Protein AF-A0A2G9SJ21-F1 (afdb_monomer_lite)

Structure (mmCIF, N/CA/C/O backbone):
data_AF-A0A2G9SJ21-F1
#
_entry.id   AF-A0A2G9SJ21-F1
#
loop_
_atom_site.group_PDB
_atom_site.id
_atom_site.type_symbol
_atom_site.label_atom_id
_atom_site.label_alt_id
_atom_site.label_comp_id
_atom_site.label_asym_id
_atom_site.label_entity_id
_atom_site.label_seq_id
_atom_site.pdbx_PDB_ins_code
_atom_site.Cartn_x
_atom_site.Cartn_y
_atom_site.Cartn_z
_atom_site.occupancy
_atom_site.B_iso_or_equiv
_atom_site.auth_seq_id
_atom_site.auth_comp_id
_atom_site.auth_asym_id
_atom_site.auth_atom_id
_atom_site.pdbx_PDB_model_num
ATOM 1 N N . MET A 1 1 ? -19.770 6.899 -6.650 1.00 55.22 1 MET A N 1
ATOM 2 C CA . MET A 1 1 ? -18.776 6.361 -5.689 1.00 55.22 1 MET A CA 1
ATOM 3 C C . MET A 1 1 ? -17.796 7.470 -5.333 1.00 55.22 1 MET A C 1
ATOM 5 O O . MET A 1 1 ? -17.367 8.168 -6.241 1.00 55.22 1 MET A O 1
ATOM 9 N N . SER A 1 2 ? -17.476 7.661 -4.049 1.00 70.69 2 SER A N 1
ATOM 10 C CA . SER A 1 2 ? -16.399 8.574 -3.621 1.00 70.69 2 SER A CA 1
ATOM 11 C C . SER A 1 2 ? -15.040 8.002 -4.067 1.00 70.69 2 SER A C 1
ATOM 13 O O . SER A 1 2 ? -14.888 6.776 -4.025 1.00 70.69 2 SER A O 1
ATOM 15 N N . PRO A 1 3 ? -14.070 8.820 -4.517 1.00 87.88 3 PRO A N 1
ATOM 16 C CA . PRO A 1 3 ? -12.757 8.325 -4.924 1.00 87.88 3 PRO A CA 1
ATOM 17 C C . PRO A 1 3 ? -12.028 7.655 -3.752 1.00 87.88 3 PRO A C 1
ATOM 19 O O . PRO A 1 3 ? -12.138 8.092 -2.603 1.00 87.88 3 PRO A O 1
ATOM 22 N N . ILE A 1 4 ? -11.259 6.601 -4.046 1.00 93.88 4 ILE A N 1
ATOM 23 C CA . ILE A 1 4 ? -10.415 5.932 -3.048 1.00 93.88 4 ILE A CA 1
ATOM 24 C C . ILE A 1 4 ? -9.338 6.918 -2.596 1.00 93.88 4 ILE A C 1
ATOM 26 O O . ILE A 1 4 ? -8.586 7.450 -3.412 1.00 93.88 4 ILE A O 1
ATOM 30 N N . ARG A 1 5 ? -9.263 7.164 -1.289 1.00 95.31 5 ARG A N 1
ATOM 31 C CA . ARG A 1 5 ? -8.310 8.111 -0.706 1.00 95.31 5 ARG A CA 1
ATOM 32 C C . ARG A 1 5 ? -7.044 7.383 -0.293 1.00 95.31 5 ARG A C 1
ATOM 34 O O . ARG A 1 5 ? -7.082 6.520 0.580 1.00 95.31 5 ARG A O 1
ATOM 41 N N . VAL A 1 6 ? -5.921 7.758 -0.889 1.00 95.06 6 VAL A N 1
ATOM 42 C CA . VAL A 1 6 ? -4.606 7.247 -0.497 1.00 95.06 6 VAL A CA 1
ATOM 43 C C . VAL A 1 6 ? -4.064 8.104 0.643 1.00 95.06 6 VAL A C 1
ATOM 45 O O . VAL A 1 6 ? -4.129 9.332 0.578 1.00 95.06 6 VAL A O 1
ATOM 48 N N . GLN A 1 7 ? -3.576 7.471 1.707 1.00 95.25 7 GLN A N 1
ATOM 49 C CA . GLN A 1 7 ? -3.023 8.148 2.880 1.00 95.25 7 GLN A CA 1
ATOM 50 C C . GLN A 1 7 ? -1.727 7.472 3.356 1.00 95.25 7 GLN A C 1
ATOM 52 O O . GLN A 1 7 ? -1.558 6.269 3.167 1.00 95.25 7 GLN A O 1
ATOM 57 N N . PRO A 1 8 ? -0.815 8.196 4.022 1.00 93.94 8 PRO A N 1
ATOM 58 C CA . PRO A 1 8 ? 0.368 7.588 4.628 1.00 93.94 8 PRO A CA 1
ATOM 59 C C . PRO A 1 8 ? 0.031 6.569 5.728 1.00 93.94 8 PRO A C 1
ATOM 61 O O . PRO A 1 8 ? -0.938 6.745 6.475 1.00 93.94 8 PRO A O 1
ATOM 64 N N . ALA A 1 9 ? 0.873 5.546 5.909 1.00 94.38 9 ALA A N 1
ATOM 65 C CA . ALA A 1 9 ? 0.717 4.522 6.954 1.00 94.38 9 ALA A CA 1
ATOM 66 C C . ALA A 1 9 ? 0.520 5.099 8.370 1.00 94.38 9 ALA A C 1
ATOM 68 O O . ALA A 1 9 ? -0.255 4.557 9.161 1.00 94.38 9 ALA A O 1
ATOM 69 N N . ARG A 1 10 ? 1.180 6.222 8.694 1.00 92.94 10 ARG A N 1
ATOM 70 C CA . ARG A 1 10 ? 1.048 6.905 9.996 1.00 92.94 10 ARG A CA 1
ATOM 71 C C . ARG A 1 10 ? -0.395 7.283 10.333 1.00 92.94 10 ARG A C 1
ATOM 73 O O . ARG A 1 10 ? -0.805 7.203 11.490 1.00 92.94 10 ARG A O 1
ATOM 80 N N . ILE A 1 11 ? -1.197 7.626 9.326 1.00 94.94 11 ILE A N 1
ATOM 81 C CA . ILE A 1 11 ? -2.614 7.958 9.504 1.00 94.94 11 ILE A CA 1
ATOM 82 C C . ILE A 1 11 ? -3.377 6.734 10.012 1.00 94.94 11 ILE A C 1
ATOM 84 O O . ILE A 1 11 ? -4.164 6.836 10.953 1.00 94.94 11 ILE A O 1
ATOM 88 N N . LEU A 1 12 ? -3.089 5.556 9.452 1.00 95.88 12 LEU A N 1
ATOM 89 C CA . LEU A 1 12 ? -3.674 4.298 9.903 1.00 95.88 12 LEU A CA 1
ATOM 90 C C . LEU A 1 12 ? -3.267 3.971 11.344 1.00 95.88 12 LEU A C 1
ATOM 92 O O . LEU A 1 12 ? -4.117 3.560 12.135 1.00 95.88 12 LEU A O 1
ATOM 96 N N . SER A 1 13 ? -2.003 4.201 11.711 1.00 95.19 13 SER A N 1
ATOM 97 C CA . SER A 1 13 ? -1.522 4.045 13.091 1.00 95.19 13 SER A CA 1
ATOM 98 C C . SER A 1 13 ? -2.308 4.929 14.068 1.00 95.19 13 SER A C 1
ATOM 100 O O . SER A 1 13 ? -2.757 4.442 15.108 1.00 95.19 13 SER A O 1
ATOM 102 N N . HIS A 1 14 ? -2.554 6.198 13.719 1.00 94.38 14 HIS A N 1
ATOM 103 C CA . HIS A 1 14 ? -3.368 7.112 14.531 1.00 94.38 14 HIS A CA 1
ATOM 104 C C . HIS A 1 14 ? -4.840 6.701 14.614 1.00 94.38 14 HIS A C 1
ATOM 106 O O . HIS A 1 14 ? -5.446 6.825 15.680 1.00 94.38 14 HIS A O 1
ATOM 112 N N . ILE A 1 15 ? -5.419 6.197 13.521 1.00 95.69 15 ILE A N 1
ATOM 113 C CA . ILE A 1 15 ? -6.783 5.654 13.527 1.00 95.69 15 ILE A CA 1
ATOM 114 C C . ILE A 1 15 ? -6.861 4.485 14.513 1.00 95.69 15 ILE A C 1
ATOM 116 O O . ILE A 1 15 ? -7.704 4.488 15.409 1.00 95.69 15 ILE A O 1
ATOM 120 N N . TYR A 1 16 ? -5.943 3.521 14.414 1.00 96.06 16 TYR A N 1
ATOM 121 C CA . TYR A 1 16 ? -5.924 2.365 15.309 1.00 96.06 16 TYR A CA 1
ATOM 122 C C . TYR A 1 16 ? -5.590 2.714 16.759 1.00 96.06 16 TYR A C 1
ATOM 124 O O . TYR A 1 16 ? -6.033 1.987 17.640 1.00 96.06 16 TYR A O 1
ATOM 132 N N . ALA A 1 17 ? -4.876 3.806 17.039 1.00 95.56 17 ALA A N 1
ATOM 133 C CA . ALA A 1 17 ? -4.640 4.259 18.412 1.00 95.56 17 ALA A CA 1
ATOM 134 C C . ALA A 1 17 ? -5.942 4.647 19.144 1.00 95.56 17 ALA A C 1
ATOM 136 O O . ALA A 1 17 ? -6.033 4.558 20.365 1.00 95.56 17 ALA A O 1
ATOM 137 N N . ARG A 1 18 ? -6.992 5.031 18.401 1.00 92.81 18 ARG A N 1
ATOM 138 C CA . ARG A 1 18 ? -8.317 5.334 18.972 1.00 92.81 18 ARG A CA 1
ATOM 139 C C . ARG A 1 18 ? -9.129 4.085 19.308 1.00 92.81 18 ARG A C 1
ATOM 141 O O . ARG A 1 18 ? -10.115 4.186 20.035 1.00 92.81 18 ARG A O 1
ATOM 148 N N . LEU A 1 19 ? -8.738 2.920 18.791 1.00 93.75 19 LEU A N 1
ATOM 149 C CA . LEU A 1 19 ? -9.424 1.667 19.077 1.00 93.75 19 LEU A CA 1
ATOM 150 C C . LEU A 1 19 ? -9.349 1.368 20.579 1.00 93.75 19 LEU A C 1
ATOM 152 O O . LEU A 1 19 ? -8.268 1.386 21.161 1.00 93.75 19 LEU A O 1
ATOM 156 N N . GLY A 1 20 ? -10.497 1.092 21.200 1.00 91.44 20 GLY A N 1
ATOM 157 C CA . GLY A 1 20 ? -10.587 0.800 22.634 1.00 91.44 20 GLY A CA 1
ATOM 158 C C . GLY A 1 20 ? -10.535 2.028 23.549 1.00 91.44 20 GLY A C 1
ATOM 159 O O . GLY A 1 20 ? -10.541 1.869 24.766 1.00 91.44 20 GLY A O 1
ATOM 160 N N . ARG A 1 21 ? -10.497 3.254 23.005 1.00 92.69 21 ARG A N 1
ATOM 161 C CA . ARG A 1 21 ? -10.559 4.473 23.820 1.00 92.69 21 ARG A CA 1
ATOM 162 C C . ARG A 1 21 ? -11.954 4.627 24.425 1.00 92.69 21 ARG A C 1
ATOM 164 O O . ARG A 1 21 ? -12.945 4.689 23.701 1.00 92.69 21 ARG A O 1
ATOM 171 N N . ASN A 1 22 ? -12.030 4.756 25.745 1.00 92.19 22 ASN A N 1
ATOM 172 C CA . ASN A 1 22 ? -13.272 4.978 26.474 1.00 92.19 22 ASN A CA 1
ATOM 173 C C . ASN A 1 22 ? -13.030 5.945 27.638 1.00 92.19 22 ASN A C 1
ATOM 175 O O . ASN A 1 22 ? -12.411 5.585 28.635 1.00 92.19 22 ASN A O 1
ATOM 179 N N . LYS A 1 23 ? -13.553 7.173 27.518 1.00 91.19 23 LYS A N 1
ATOM 180 C CA . LYS A 1 23 ? -13.379 8.220 28.538 1.00 91.19 23 LYS A CA 1
ATOM 181 C C . LYS A 1 23 ? -14.006 7.846 29.887 1.00 91.19 23 LYS A C 1
ATOM 183 O O . LYS A 1 23 ? -13.414 8.155 30.909 1.00 91.19 23 LYS A O 1
ATOM 188 N N . LYS A 1 24 ? -15.164 7.172 29.889 1.00 94.69 24 LYS A N 1
ATOM 189 C CA . LYS A 1 24 ? -15.882 6.788 31.119 1.00 94.69 24 LYS A CA 1
ATOM 190 C C . LYS A 1 24 ? -15.123 5.734 31.925 1.00 94.69 24 LYS A C 1
ATOM 192 O O . LYS A 1 24 ? -15.213 5.722 33.140 1.00 94.69 24 LYS A O 1
ATOM 197 N N . MET A 1 25 ? -14.378 4.868 31.240 1.00 94.81 25 MET A N 1
ATOM 198 C CA . MET A 1 25 ? -13.555 3.823 31.859 1.00 94.81 25 MET A CA 1
ATOM 199 C C . MET A 1 25 ? -12.073 4.207 31.960 1.00 94.81 25 MET A C 1
ATOM 201 O O . MET A 1 25 ? -11.238 3.341 32.190 1.00 94.81 25 MET A O 1
ATOM 205 N N . HIS A 1 26 ? -11.722 5.476 31.719 1.00 93.50 26 HIS A N 1
ATOM 206 C CA . HIS A 1 26 ? -10.332 5.950 31.687 1.00 93.50 26 HIS A CA 1
ATOM 207 C C . HIS A 1 26 ? -9.401 5.159 30.739 1.00 93.50 26 HIS A C 1
ATOM 209 O O . HIS A 1 26 ? -8.182 5.173 30.895 1.00 93.50 26 HIS A O 1
ATOM 215 N N . LEU A 1 27 ? -9.950 4.508 29.705 1.00 94.50 27 LEU A N 1
ATOM 216 C CA . LEU A 1 27 ? -9.165 3.792 28.701 1.00 94.50 27 LEU A CA 1
ATOM 217 C C . LEU A 1 27 ? -8.704 4.765 27.614 1.00 94.50 27 LEU A C 1
ATOM 219 O O . LEU A 1 27 ? -9.514 5.388 26.921 1.00 94.50 27 LEU A O 1
ATOM 223 N N . THR A 1 28 ? -7.393 4.874 27.430 1.00 91.62 28 THR A N 1
ATOM 224 C CA . THR A 1 28 ? -6.772 5.771 26.441 1.00 91.62 28 THR A CA 1
ATOM 225 C C . THR A 1 28 ? -6.821 5.217 25.015 1.00 91.62 28 THR A C 1
ATOM 227 O O . THR A 1 28 ? -6.785 5.996 24.061 1.00 91.62 28 THR A O 1
ATOM 230 N N . GLY A 1 29 ? -7.007 3.902 24.873 1.00 93.62 29 GLY A N 1
ATOM 231 C CA . GLY A 1 29 ? -7.048 3.178 23.605 1.00 93.62 29 GLY A CA 1
ATOM 232 C C . GLY A 1 29 ? -5.799 2.333 23.376 1.00 93.62 29 GLY A C 1
ATOM 233 O O . GLY A 1 29 ? -5.007 2.089 24.286 1.00 93.62 29 GLY A O 1
ATOM 234 N N . ARG A 1 30 ? -5.629 1.853 22.146 1.00 94.19 30 ARG A N 1
ATOM 235 C CA . ARG A 1 30 ? -4.441 1.102 21.740 1.00 94.19 30 ARG A CA 1
ATOM 236 C C . ARG A 1 30 ? -3.215 2.032 21.758 1.00 94.19 30 ARG A C 1
ATOM 238 O O . ARG A 1 30 ? -3.269 3.098 21.145 1.00 94.19 30 ARG A O 1
ATOM 245 N N . PRO A 1 31 ? -2.079 1.620 22.344 1.00 94.69 31 PRO A N 1
ATOM 246 C CA . PRO A 1 31 ? -0.829 2.364 22.216 1.00 94.69 31 PRO A CA 1
ATOM 247 C C . PRO A 1 31 ? -0.462 2.611 20.748 1.00 94.69 31 PRO A C 1
ATOM 249 O O . PRO A 1 31 ? -0.662 1.736 19.895 1.00 94.69 31 PRO A O 1
ATOM 252 N N . TYR A 1 32 ? 0.091 3.790 20.449 1.00 93.50 32 TYR A N 1
ATOM 253 C CA . TYR A 1 32 ? 0.547 4.101 19.097 1.00 93.50 32 TYR A CA 1
ATOM 254 C C . TYR A 1 32 ? 1.610 3.087 18.669 1.00 93.50 32 TYR A C 1
ATOM 256 O O . TYR A 1 32 ? 2.625 2.900 19.337 1.00 93.50 32 TYR A O 1
ATOM 264 N N . ARG A 1 33 ? 1.353 2.411 17.550 1.00 92.44 33 ARG A N 1
ATOM 265 C CA . ARG A 1 33 ? 2.299 1.498 16.916 1.00 92.44 33 ARG A CA 1
ATOM 266 C C . ARG A 1 33 ? 2.170 1.624 15.418 1.00 92.44 33 ARG A C 1
ATOM 268 O O . ARG A 1 33 ? 1.056 1.573 14.889 1.00 92.44 33 ARG A O 1
ATOM 275 N N . ASN A 1 34 ? 3.326 1.710 14.787 1.00 92.19 34 ASN A N 1
ATOM 276 C CA . ASN A 1 34 ? 3.500 1.683 13.353 1.00 92.19 34 ASN A CA 1
ATOM 277 C C . ASN A 1 34 ? 2.794 0.474 12.727 1.00 92.19 34 ASN A C 1
ATOM 279 O O . ASN A 1 34 ? 2.961 -0.669 13.158 1.00 92.19 34 ASN A O 1
ATOM 283 N N . MET A 1 35 ? 1.946 0.747 11.739 1.00 93.25 35 MET A N 1
ATOM 284 C CA . MET A 1 35 ? 1.226 -0.281 11.000 1.00 93.25 35 MET A CA 1
ATOM 285 C C . MET A 1 35 ? 2.148 -0.878 9.941 1.00 93.25 35 MET A C 1
ATOM 287 O O . MET A 1 35 ? 2.494 -0.202 8.980 1.00 93.25 35 MET A O 1
ATOM 291 N N . GLY A 1 36 ? 2.532 -2.142 10.121 1.00 93.81 36 GLY A N 1
ATOM 292 C CA . GLY A 1 36 ? 3.366 -2.859 9.155 1.00 93.81 36 GLY A CA 1
ATOM 293 C C . GLY A 1 36 ? 2.626 -3.240 7.868 1.00 93.81 36 GLY A C 1
ATOM 294 O O . GLY A 1 36 ? 1.413 -3.040 7.742 1.00 93.81 36 GLY A O 1
ATOM 295 N N . VAL A 1 37 ? 3.358 -3.876 6.948 1.00 95.81 37 VAL A N 1
ATOM 296 C CA . VAL A 1 37 ? 2.912 -4.200 5.580 1.00 95.81 37 VAL A CA 1
ATOM 297 C C . VAL A 1 37 ? 1.589 -4.969 5.517 1.00 95.81 37 VAL A C 1
ATOM 299 O O . VAL A 1 37 ? 0.746 -4.689 4.667 1.00 95.81 37 VAL A O 1
ATOM 302 N N . LEU A 1 38 ? 1.336 -5.890 6.458 1.00 97.19 38 LEU A N 1
ATOM 303 C CA . LEU A 1 38 ? 0.059 -6.610 6.516 1.00 97.19 38 LEU A CA 1
ATOM 304 C C . LEU A 1 38 ? -1.111 -5.644 6.700 1.00 97.19 38 LEU A C 1
ATOM 306 O O . LEU A 1 38 ? -2.167 -5.835 6.108 1.00 97.19 38 LEU A O 1
ATOM 310 N N . GLY A 1 39 ? -0.943 -4.631 7.549 1.00 96.81 39 GLY A N 1
ATOM 311 C CA . GLY A 1 39 ? -1.952 -3.617 7.826 1.00 96.81 39 GLY A CA 1
ATOM 312 C C . GLY A 1 39 ? -2.166 -2.685 6.641 1.00 96.81 39 GLY A C 1
ATOM 313 O O . GLY A 1 39 ? -3.297 -2.513 6.208 1.00 96.81 39 GLY A O 1
ATOM 314 N N . THR A 1 40 ? -1.091 -2.122 6.098 1.00 97.00 40 THR A N 1
ATOM 315 C CA . THR A 1 40 ? -1.170 -1.137 5.009 1.00 97.00 40 THR A CA 1
ATOM 316 C C . THR A 1 40 ? -1.634 -1.742 3.684 1.00 97.00 40 THR A C 1
ATOM 318 O O . THR A 1 40 ? -2.241 -1.037 2.888 1.00 97.00 40 THR A O 1
ATOM 321 N N . SER A 1 41 ? -1.457 -3.052 3.475 1.00 97.75 41 SER A N 1
ATOM 322 C CA . SER A 1 41 ? -1.835 -3.744 2.229 1.00 97.75 41 SER A CA 1
ATOM 323 C C . SER A 1 41 ? -3.323 -4.124 2.137 1.00 97.75 41 SER A C 1
ATOM 325 O O . SER A 1 41 ? -3.672 -5.188 1.620 1.00 97.75 41 SER A O 1
ATOM 327 N N . LYS A 1 42 ? -4.210 -3.291 2.689 1.00 97.69 42 LYS A N 1
ATOM 328 C CA . LYS A 1 42 ? -5.669 -3.479 2.714 1.00 97.69 42 LYS A CA 1
ATOM 329 C C . LYS A 1 42 ? -6.385 -2.216 2.275 1.00 97.69 42 LYS A C 1
ATOM 331 O O . LYS A 1 42 ? -5.871 -1.110 2.433 1.00 97.69 42 LYS A O 1
ATOM 336 N N . LEU A 1 43 ? -7.631 -2.389 1.856 1.00 97.69 43 LEU A N 1
ATOM 337 C CA . LEU A 1 43 ? -8.577 -1.291 1.725 1.00 97.69 43 LEU A CA 1
ATOM 338 C C . LEU A 1 43 ? -9.410 -1.162 3.002 1.00 97.69 43 LEU A C 1
ATOM 340 O O . LEU A 1 43 ? -9.778 -2.154 3.635 1.00 97.69 43 LEU A O 1
ATOM 344 N N . TYR A 1 44 ? -9.711 0.070 3.392 1.00 97.25 44 TYR A N 1
ATOM 345 C CA . TYR A 1 44 ? -10.418 0.375 4.629 1.00 97.25 44 TYR A CA 1
ATOM 346 C C . TYR A 1 44 ? -11.678 1.185 4.365 1.00 97.25 44 TYR A C 1
ATOM 348 O O . TYR A 1 44 ? -11.609 2.246 3.756 1.00 97.25 44 TYR A O 1
ATOM 356 N N . SER A 1 45 ? -12.817 0.715 4.869 1.00 95.50 45 SER A N 1
ATOM 357 C CA . SER A 1 45 ? -14.072 1.469 4.849 1.00 95.50 45 SER A CA 1
ATOM 358 C C . SER A 1 45 ? -14.254 2.212 6.170 1.00 95.50 45 SER A C 1
ATOM 360 O O . SER A 1 45 ? -14.330 1.582 7.230 1.00 95.50 45 SER A O 1
ATOM 362 N N . ILE A 1 46 ? -14.316 3.543 6.104 1.00 94.38 46 ILE A N 1
ATOM 363 C CA . ILE A 1 46 ? -14.469 4.449 7.251 1.00 94.38 46 ILE A CA 1
ATOM 364 C C . ILE A 1 46 ? -15.506 5.507 6.873 1.00 94.38 46 ILE A C 1
ATOM 366 O O . ILE A 1 46 ? -15.272 6.249 5.916 1.00 94.38 46 ILE A O 1
ATOM 370 N N . ARG A 1 47 ? -16.634 5.607 7.596 1.00 90.38 47 ARG A N 1
ATOM 371 C CA . ARG A 1 47 ? -17.695 6.597 7.315 1.00 90.38 47 ARG A CA 1
ATOM 372 C C . ARG A 1 47 ? -18.045 6.685 5.822 1.00 90.38 47 ARG A C 1
ATOM 374 O O . ARG A 1 47 ? -17.952 7.753 5.219 1.00 90.38 47 ARG A O 1
ATOM 381 N N . GLN A 1 48 ? -18.339 5.534 5.211 1.00 88.81 48 GLN A N 1
ATOM 382 C CA . GLN A 1 48 ? -18.697 5.387 3.787 1.00 88.81 48 GLN A CA 1
ATOM 383 C C . GLN A 1 48 ? -17.618 5.818 2.769 1.00 88.81 48 GLN A C 1
ATOM 385 O O . GLN A 1 48 ? -17.880 5.854 1.568 1.00 88.81 48 GLN A O 1
ATOM 390 N N . ASN A 1 49 ? -16.394 6.115 3.212 1.00 92.56 49 ASN A N 1
ATOM 391 C CA . ASN A 1 49 ? -15.256 6.398 2.343 1.00 92.56 49 ASN A CA 1
ATOM 392 C C . ASN A 1 49 ? -14.282 5.217 2.347 1.00 92.56 49 ASN A C 1
ATOM 394 O O . ASN A 1 49 ? -14.082 4.572 3.378 1.00 92.56 49 ASN A O 1
ATOM 398 N N . ILE A 1 50 ? -13.661 4.959 1.196 1.00 95.50 50 ILE A N 1
ATOM 399 C CA . ILE A 1 50 ? -12.655 3.907 1.039 1.00 95.50 50 ILE A CA 1
ATOM 400 C C . ILE A 1 50 ? -11.269 4.538 1.083 1.00 95.50 50 ILE A C 1
ATOM 402 O O . ILE A 1 50 ? -10.986 5.501 0.368 1.00 95.50 50 ILE A O 1
ATOM 406 N N . PHE A 1 51 ? -10.405 3.970 1.913 1.00 97.19 51 PHE A N 1
ATOM 407 C CA . PHE A 1 51 ? -9.029 4.393 2.097 1.00 97.19 51 PHE A CA 1
ATOM 408 C C . PHE A 1 51 ? -8.069 3.272 1.712 1.00 97.19 51 PHE A C 1
ATOM 410 O O . PHE A 1 51 ? -8.293 2.111 2.054 1.00 97.19 51 PHE A O 1
ATOM 417 N N . ALA A 1 52 ? -6.981 3.642 1.050 1.00 97.56 52 ALA A N 1
ATOM 418 C CA . ALA A 1 52 ? -5.797 2.814 0.882 1.00 97.56 52 ALA A CA 1
ATOM 419 C C . ALA A 1 52 ? -4.636 3.490 1.617 1.00 97.56 52 ALA A C 1
ATOM 421 O O . ALA A 1 52 ? -4.581 4.721 1.687 1.00 97.56 52 ALA A O 1
ATOM 422 N N . PHE A 1 53 ? -3.712 2.706 2.166 1.00 96.81 53 PHE A N 1
ATOM 423 C CA . PHE A 1 53 ? -2.563 3.255 2.879 1.00 96.81 53 PHE A CA 1
ATOM 424 C C . PHE A 1 53 ? -1.257 2.858 2.202 1.00 96.81 53 PHE A C 1
ATOM 426 O O . PHE A 1 53 ? -1.084 1.711 1.792 1.00 96.81 53 PHE A O 1
ATOM 433 N N . THR A 1 54 ? -0.336 3.808 2.070 1.00 95.38 54 THR A N 1
ATOM 434 C CA . THR A 1 54 ? 0.991 3.532 1.506 1.00 95.38 54 THR A CA 1
ATOM 435 C C . THR A 1 54 ? 1.798 2.655 2.472 1.00 95.38 54 THR A C 1
ATOM 437 O O . THR A 1 54 ? 1.575 2.722 3.685 1.00 95.38 54 THR A O 1
ATOM 440 N N . PRO A 1 55 ? 2.747 1.838 1.988 1.00 94.06 55 PRO A N 1
ATOM 441 C CA . PRO A 1 55 ? 3.735 1.186 2.843 1.00 94.06 55 PRO A CA 1
ATOM 442 C C . PRO A 1 55 ? 4.508 2.193 3.699 1.00 94.06 55 PRO A C 1
ATOM 444 O O . PRO A 1 55 ? 4.715 3.337 3.291 1.00 94.06 55 PRO A O 1
ATOM 447 N N . GLN A 1 56 ? 4.968 1.760 4.876 1.00 90.88 56 GLN A N 1
ATOM 448 C CA . GLN A 1 56 ? 5.738 2.631 5.772 1.00 90.88 56 GLN A CA 1
ATOM 449 C C . GLN A 1 56 ? 7.048 3.115 5.164 1.00 90.88 56 GLN A C 1
ATOM 451 O O . GLN A 1 56 ? 7.426 4.255 5.400 1.00 90.88 56 GLN A O 1
ATOM 456 N N . PHE A 1 57 ? 7.724 2.270 4.386 1.00 89.25 57 PHE A N 1
ATOM 457 C CA . PHE A 1 57 ? 9.045 2.584 3.850 1.00 89.25 57 PHE A CA 1
ATOM 458 C C . PHE A 1 57 ? 9.044 3.721 2.819 1.00 89.25 57 PHE A C 1
ATOM 460 O O . PHE A 1 57 ? 10.108 4.220 2.479 1.00 89.25 57 PHE A O 1
ATOM 467 N N . ILE A 1 58 ? 7.870 4.122 2.315 1.00 86.06 58 ILE A N 1
ATOM 468 C CA . ILE A 1 58 ? 7.715 5.248 1.377 1.00 86.06 58 ILE A CA 1
ATOM 469 C C . ILE A 1 58 ? 7.526 6.576 2.128 1.00 86.06 58 ILE A C 1
ATOM 471 O O . ILE A 1 58 ? 7.650 7.649 1.542 1.00 86.06 58 ILE A O 1
ATOM 475 N N . ASP A 1 59 ? 7.223 6.539 3.429 1.00 80.12 59 ASP A N 1
ATOM 476 C CA . ASP A 1 59 ? 6.985 7.749 4.213 1.00 80.12 59 ASP A CA 1
ATOM 477 C C . ASP A 1 59 ? 8.308 8.469 4.528 1.00 80.12 59 ASP A C 1
ATOM 479 O O . ASP A 1 59 ? 8.965 8.208 5.539 1.00 80.12 59 ASP A O 1
ATOM 483 N N . GLN A 1 60 ? 8.685 9.407 3.653 1.00 71.94 60 GLN A N 1
ATOM 484 C CA . GLN A 1 60 ? 9.882 10.249 3.784 1.00 71.94 60 GLN A CA 1
ATOM 485 C C . GLN A 1 60 ? 9.906 11.072 5.078 1.00 71.94 60 GLN A C 1
ATOM 487 O O . GLN A 1 60 ? 10.979 11.446 5.540 1.00 71.94 60 GLN A O 1
ATOM 492 N N . GLN A 1 61 ? 8.750 11.325 5.707 1.00 70.25 61 GLN A N 1
ATOM 493 C CA . GLN A 1 61 ? 8.698 12.036 6.990 1.00 70.25 61 GLN A CA 1
ATOM 494 C C . GLN A 1 61 ? 9.178 11.171 8.164 1.00 70.25 61 GLN A C 1
ATOM 496 O O . GLN A 1 61 ? 9.332 11.682 9.272 1.00 70.25 61 GLN A O 1
ATOM 501 N N . GLN A 1 62 ? 9.340 9.861 7.964 1.00 68.12 62 GLN A N 1
ATOM 502 C CA . GLN A 1 62 ? 9.686 8.904 9.017 1.00 68.12 62 GLN A CA 1
ATOM 503 C C . GLN A 1 62 ? 10.915 8.056 8.679 1.00 68.12 62 GLN A C 1
ATOM 505 O O . GLN A 1 62 ? 11.573 7.572 9.597 1.00 68.12 62 GLN A O 1
ATOM 510 N N . PHE A 1 63 ? 11.245 7.877 7.396 1.00 70.00 63 PHE A N 1
ATOM 511 C CA . PHE A 1 63 ? 12.332 7.000 6.968 1.00 70.00 63 PHE A CA 1
ATOM 512 C C . PHE A 1 63 ? 13.262 7.682 5.964 1.00 70.00 63 PHE A C 1
ATOM 514 O O . PHE A 1 63 ? 12.891 7.907 4.816 1.00 70.00 63 PHE A O 1
ATOM 521 N N . TYR A 1 64 ? 14.518 7.905 6.366 1.00 73.25 64 TYR A N 1
ATOM 522 C CA . TYR A 1 64 ? 15.582 8.391 5.474 1.00 73.25 64 TYR A CA 1
ATOM 523 C C . TYR A 1 64 ? 15.847 7.453 4.288 1.00 73.25 64 TYR A C 1
ATOM 525 O O . TYR A 1 64 ? 16.249 7.901 3.221 1.00 7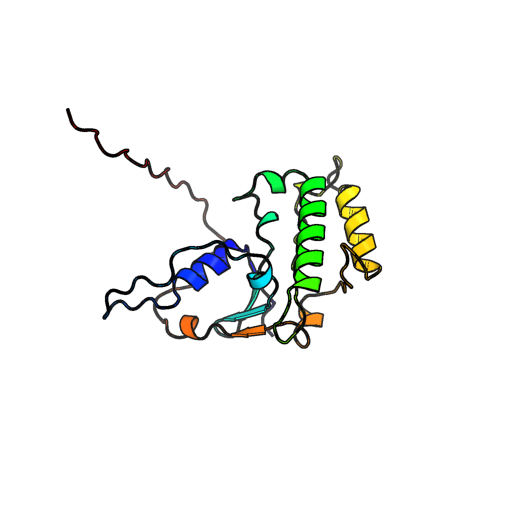3.25 64 TYR A O 1
ATOM 533 N N . LEU A 1 65 ? 15.563 6.156 4.449 1.00 76.19 65 LEU A N 1
ATOM 534 C CA . LEU A 1 65 ? 15.679 5.155 3.385 1.00 76.19 65 LEU A CA 1
ATOM 535 C C . LEU A 1 65 ? 14.778 5.448 2.176 1.00 76.19 65 LEU A C 1
ATOM 537 O O . LEU A 1 65 ? 15.059 4.975 1.081 1.00 76.19 65 LEU A O 1
ATOM 541 N N . ALA A 1 66 ? 13.730 6.257 2.352 1.00 77.19 66 ALA A N 1
ATOM 542 C CA . ALA A 1 66 ? 12.852 6.708 1.277 1.00 77.19 66 ALA A CA 1
ATOM 543 C C . ALA A 1 66 ? 13.493 7.773 0.354 1.00 77.19 66 ALA A C 1
ATOM 545 O O . ALA A 1 66 ? 12.812 8.322 -0.517 1.00 77.19 66 ALA A O 1
ATOM 546 N N . LEU A 1 67 ? 14.774 8.098 0.562 1.00 82.06 67 LEU A N 1
ATOM 547 C CA . LEU A 1 67 ? 15.581 8.955 -0.312 1.00 82.06 67 LEU A CA 1
ATOM 548 C C . LEU A 1 67 ? 16.475 8.151 -1.271 1.00 82.06 67 LEU A C 1
ATOM 550 O O . LEU A 1 67 ? 16.994 8.723 -2.223 1.00 82.06 67 LEU A O 1
ATOM 554 N N . ASP A 1 68 ? 16.643 6.843 -1.046 1.00 90.06 68 ASP A N 1
ATOM 555 C CA . ASP A 1 68 ? 17.407 5.954 -1.925 1.00 90.06 68 ASP A CA 1
ATOM 556 C C . ASP A 1 68 ? 16.451 5.051 -2.716 1.00 90.06 68 ASP A C 1
ATOM 558 O O . ASP A 1 68 ? 15.817 4.136 -2.178 1.00 90.06 68 ASP A O 1
ATOM 562 N N . ASN A 1 69 ? 16.370 5.291 -4.025 1.00 91.88 69 ASN A N 1
ATOM 563 C CA . ASN A 1 69 ? 15.499 4.550 -4.935 1.00 91.88 69 ASN A CA 1
ATOM 564 C C . ASN A 1 69 ? 15.820 3.049 -4.984 1.00 91.88 69 ASN A C 1
ATOM 566 O O . ASN A 1 69 ? 14.904 2.230 -5.098 1.00 91.88 69 ASN A O 1
ATOM 570 N N . ARG A 1 70 ? 17.093 2.652 -4.843 1.00 93.44 70 ARG A N 1
ATOM 571 C CA . ARG A 1 70 ? 17.474 1.232 -4.799 1.00 93.44 70 ARG A CA 1
ATOM 572 C C . ARG A 1 70 ? 16.976 0.588 -3.516 1.00 93.44 70 ARG A C 1
ATOM 574 O O . ARG A 1 70 ? 16.405 -0.499 -3.562 1.00 93.44 70 ARG A O 1
ATOM 581 N N . MET A 1 71 ? 17.119 1.282 -2.390 1.00 93.06 71 MET A N 1
ATOM 582 C CA . MET A 1 71 ? 16.606 0.810 -1.105 1.00 93.06 71 MET A CA 1
ATOM 583 C C . MET A 1 71 ? 15.079 0.669 -1.134 1.00 93.06 71 MET A C 1
ATOM 585 O O . MET A 1 71 ? 14.546 -0.351 -0.702 1.00 93.06 71 MET A O 1
ATOM 589 N N . ILE A 1 72 ? 14.364 1.648 -1.699 1.00 93.06 72 ILE A N 1
ATOM 590 C CA . ILE A 1 72 ? 12.905 1.596 -1.883 1.00 93.06 72 ILE A CA 1
ATOM 591 C C . ILE A 1 72 ? 12.493 0.364 -2.698 1.00 93.06 72 ILE A C 1
ATOM 593 O O . ILE A 1 72 ? 11.556 -0.343 -2.319 1.00 93.06 72 ILE A O 1
ATOM 597 N N . VAL A 1 73 ? 13.193 0.083 -3.800 1.00 94.62 73 VAL A N 1
ATOM 598 C CA . VAL A 1 73 ? 12.934 -1.086 -4.653 1.00 94.62 73 VAL A CA 1
ATOM 599 C C . VAL A 1 73 ? 13.148 -2.400 -3.894 1.00 94.62 73 VAL A C 1
ATOM 601 O O . VAL A 1 73 ? 12.322 -3.312 -3.999 1.00 94.62 73 VAL A O 1
ATOM 604 N N . GLU A 1 74 ? 14.218 -2.510 -3.107 1.00 95.31 74 GLU A N 1
ATOM 605 C CA . GLU A 1 74 ? 14.497 -3.707 -2.303 1.00 95.31 74 GLU A CA 1
ATOM 606 C C . GLU A 1 74 ? 13.496 -3.888 -1.153 1.00 95.31 74 GLU A C 1
ATOM 608 O O . GLU A 1 74 ? 13.048 -5.008 -0.884 1.00 95.31 74 GLU A O 1
ATOM 613 N N . MET A 1 75 ? 13.066 -2.795 -0.516 1.00 95.06 75 MET A N 1
ATOM 614 C CA . MET A 1 75 ? 12.013 -2.828 0.502 1.00 95.06 75 MET A CA 1
ATOM 615 C C . MET A 1 75 ? 10.675 -3.263 -0.102 1.00 95.06 75 MET A C 1
ATOM 617 O O . MET A 1 75 ? 10.024 -4.151 0.447 1.00 95.06 75 MET A O 1
ATOM 621 N N . LEU A 1 76 ? 10.305 -2.747 -1.281 1.00 95.38 76 LEU A N 1
ATOM 622 C CA . LEU A 1 76 ? 9.112 -3.197 -2.002 1.00 95.38 76 LEU A CA 1
ATOM 623 C C . LEU A 1 76 ? 9.185 -4.692 -2.347 1.00 95.38 76 LEU A C 1
ATOM 625 O O . LEU A 1 76 ? 8.205 -5.416 -2.170 1.00 95.38 76 LEU A O 1
ATOM 629 N N . ARG A 1 77 ? 10.344 -5.169 -2.821 1.00 96.12 77 ARG A N 1
ATOM 630 C CA . ARG A 1 77 ? 10.567 -6.592 -3.121 1.00 96.12 77 ARG A CA 1
ATOM 631 C C . ARG A 1 77 ? 10.372 -7.462 -1.879 1.00 96.12 77 ARG A C 1
ATOM 633 O O . ARG A 1 77 ? 9.697 -8.489 -1.948 1.00 96.12 77 ARG A O 1
ATOM 640 N N . THR A 1 78 ? 10.955 -7.042 -0.760 1.00 96.00 78 THR A N 1
ATOM 641 C CA . THR A 1 78 ? 10.870 -7.743 0.527 1.00 96.00 78 THR A CA 1
ATOM 642 C C . THR A 1 78 ? 9.429 -7.796 1.030 1.00 96.00 78 THR A C 1
ATOM 644 O O . THR A 1 78 ? 8.942 -8.869 1.393 1.00 96.00 78 THR A O 1
ATOM 647 N N . ASP A 1 79 ? 8.716 -6.671 0.972 1.00 95.38 79 ASP A N 1
ATOM 648 C CA . ASP A 1 79 ? 7.314 -6.571 1.375 1.00 95.38 79 ASP A CA 1
ATOM 649 C C . ASP A 1 79 ? 6.407 -7.466 0.520 1.00 95.38 79 ASP A C 1
ATOM 651 O O . ASP A 1 79 ? 5.552 -8.171 1.061 1.00 95.38 79 ASP A O 1
ATOM 655 N N . LEU A 1 80 ? 6.612 -7.514 -0.800 1.00 96.62 80 LEU A N 1
ATOM 656 C CA . LEU A 1 80 ? 5.849 -8.393 -1.694 1.00 96.62 80 LEU A CA 1
ATOM 657 C C . LEU A 1 80 ? 6.096 -9.879 -1.406 1.00 96.62 80 LEU A C 1
ATOM 659 O O . LEU A 1 80 ? 5.133 -10.644 -1.307 1.00 96.62 80 LEU A O 1
ATOM 663 N N . SER A 1 81 ? 7.353 -10.279 -1.203 1.00 96.69 81 SER A N 1
ATOM 664 C CA . SER A 1 81 ? 7.711 -11.647 -0.797 1.00 96.69 81 SER A CA 1
ATOM 665 C C . SER A 1 81 ? 7.049 -12.035 0.530 1.00 96.69 81 SER A C 1
ATOM 667 O O . SER A 1 81 ? 6.449 -13.110 0.680 1.00 96.69 81 SER A O 1
ATOM 669 N N . TYR A 1 82 ? 7.093 -11.119 1.502 1.00 96.88 82 TYR A N 1
ATOM 670 C CA . TYR A 1 82 ? 6.486 -11.318 2.810 1.00 96.88 82 TYR A CA 1
ATOM 671 C C . TYR A 1 82 ? 4.965 -11.455 2.711 1.00 96.88 82 TYR A C 1
ATOM 673 O O . TYR A 1 82 ? 4.390 -12.379 3.283 1.00 96.88 82 TYR A O 1
ATOM 681 N N . LEU A 1 83 ? 4.300 -10.584 1.949 1.00 96.88 83 LEU A N 1
ATOM 682 C CA . LEU A 1 83 ? 2.863 -10.684 1.705 1.00 96.88 83 LEU A CA 1
ATOM 683 C C . LEU A 1 83 ? 2.509 -12.008 1.031 1.00 96.88 83 LEU A C 1
ATOM 685 O O . LEU A 1 83 ? 1.622 -12.707 1.511 1.00 96.88 83 LEU A O 1
ATOM 689 N N . CYS A 1 84 ? 3.223 -12.403 -0.021 1.00 96.12 84 CYS A N 1
ATOM 690 C CA . CYS A 1 84 ? 2.939 -13.648 -0.729 1.00 96.12 84 CYS A CA 1
ATOM 691 C C . CYS A 1 84 ? 3.027 -14.882 0.187 1.00 96.12 84 CYS A C 1
ATOM 693 O O . CYS A 1 84 ? 2.211 -15.794 0.077 1.00 96.12 84 CYS A O 1
ATOM 695 N N . SER A 1 85 ? 3.985 -14.905 1.118 1.00 96.00 85 SER A N 1
ATOM 696 C CA . SER A 1 85 ? 4.217 -16.051 2.012 1.00 96.00 85 SER A CA 1
ATOM 697 C C . SER A 1 85 ? 3.397 -16.023 3.309 1.00 96.00 85 SER A C 1
ATOM 699 O O . SER A 1 85 ? 3.078 -17.076 3.876 1.00 96.00 85 SER A O 1
ATOM 701 N N . ARG A 1 86 ? 3.058 -14.834 3.820 1.00 97.06 86 ARG A N 1
ATOM 702 C CA . ARG A 1 86 ? 2.438 -14.654 5.145 1.00 97.06 86 ARG A CA 1
ATOM 703 C C . ARG A 1 86 ? 1.005 -14.141 5.107 1.00 97.06 86 ARG A C 1
ATOM 705 O O . ARG A 1 86 ? 0.375 -14.074 6.162 1.00 97.06 86 ARG A O 1
ATOM 712 N N . TRP A 1 87 ? 0.456 -13.802 3.945 1.00 97.31 87 TRP A N 1
ATOM 713 C CA . TRP A 1 87 ? -0.934 -13.369 3.862 1.00 97.31 87 TRP A CA 1
ATOM 714 C C . TRP A 1 87 ? -1.898 -14.520 4.155 1.00 97.31 87 TRP A C 1
ATOM 716 O O . TRP A 1 87 ? -1.905 -15.543 3.476 1.00 97.31 87 TRP A O 1
ATOM 726 N N . ARG A 1 88 ? -2.726 -14.353 5.190 1.00 96.56 88 ARG A N 1
ATOM 727 C CA . ARG A 1 88 ? -3.716 -15.354 5.636 1.00 96.56 88 ARG A CA 1
ATOM 728 C C . ARG A 1 88 ? -5.139 -14.801 5.705 1.00 96.56 88 ARG A C 1
ATOM 730 O O . ARG A 1 88 ? -6.019 -15.433 6.274 1.00 96.56 88 ARG A O 1
ATOM 737 N N . MET A 1 89 ? -5.356 -13.601 5.176 1.00 96.56 89 MET A N 1
ATOM 738 C CA . MET A 1 89 ? -6.636 -12.902 5.262 1.00 96.56 89 MET A CA 1
ATOM 739 C C . MET A 1 89 ? -7.439 -13.082 3.978 1.00 96.56 89 MET A C 1
ATOM 741 O O . MET A 1 89 ? -6.865 -13.208 2.899 1.00 96.56 89 MET A O 1
ATOM 745 N N . THR A 1 90 ? -8.766 -13.053 4.088 1.00 96.38 90 THR A N 1
ATOM 746 C CA . THR A 1 90 ? -9.659 -13.102 2.926 1.00 96.38 90 THR A CA 1
ATOM 747 C C . THR A 1 90 ? -9.483 -11.863 2.048 1.00 96.38 90 THR A C 1
ATOM 749 O O . THR A 1 90 ? -9.434 -10.737 2.551 1.00 96.38 90 THR A O 1
ATOM 752 N N . GLY A 1 91 ? -9.420 -12.083 0.735 1.00 97.06 91 GLY A N 1
ATOM 753 C CA . GLY A 1 91 ? -9.121 -11.057 -0.262 1.00 97.06 91 GLY A CA 1
ATOM 754 C C . GLY A 1 91 ? -7.619 -10.881 -0.494 1.00 97.06 91 GLY A C 1
ATOM 755 O O . GLY A 1 91 ? -6.787 -11.224 0.348 1.00 97.06 91 GLY A O 1
ATOM 756 N N . ARG A 1 92 ? -7.262 -10.357 -1.664 1.00 97.31 92 ARG A N 1
ATOM 757 C CA . ARG A 1 92 ? -5.870 -10.169 -2.089 1.00 97.31 92 ARG A CA 1
ATOM 758 C C . ARG A 1 92 ? -5.226 -8.989 -1.346 1.00 97.31 92 ARG A C 1
ATOM 760 O O . ARG A 1 92 ? -5.910 -7.985 -1.118 1.00 97.31 92 ARG A O 1
ATOM 767 N N . PRO A 1 93 ? -3.934 -9.064 -0.976 1.00 97.69 93 PRO A N 1
ATOM 768 C CA . PRO A 1 93 ? -3.213 -7.889 -0.499 1.00 97.69 93 PRO A CA 1
ATOM 769 C C . PRO A 1 93 ? -3.164 -6.824 -1.603 1.00 97.69 93 PRO A C 1
ATOM 771 O O . PRO A 1 93 ? -3.032 -7.143 -2.782 1.00 97.69 93 PRO A O 1
ATOM 774 N N . THR A 1 94 ? -3.292 -5.552 -1.235 1.00 97.00 94 THR A N 1
ATOM 775 C CA . THR A 1 94 ? -3.286 -4.422 -2.176 1.00 97.00 94 THR A CA 1
ATOM 776 C C . THR A 1 94 ? -2.348 -3.344 -1.673 1.00 97.00 94 THR A C 1
ATOM 778 O O . THR A 1 94 ? -2.631 -2.699 -0.669 1.00 97.00 94 THR A O 1
ATOM 781 N N . ILE A 1 95 ? -1.231 -3.153 -2.372 1.00 95.94 95 ILE A N 1
ATOM 782 C CA . ILE A 1 95 ? -0.237 -2.125 -2.058 1.00 95.94 95 ILE A CA 1
ATOM 783 C C . ILE A 1 95 ? -0.474 -0.908 -2.950 1.00 95.94 95 ILE A C 1
ATOM 785 O O . ILE A 1 95 ? -0.700 -1.045 -4.148 1.00 95.94 95 ILE A O 1
ATOM 789 N N . THR A 1 96 ? -0.383 0.288 -2.366 1.00 93.25 96 THR A N 1
ATOM 790 C CA . THR A 1 96 ? -0.347 1.547 -3.120 1.00 93.25 96 THR A CA 1
ATOM 791 C C . THR A 1 96 ? 1.054 2.138 -3.067 1.00 93.25 96 THR A C 1
ATOM 793 O O . THR A 1 96 ? 1.559 2.414 -1.981 1.00 93.25 96 THR A O 1
ATOM 796 N N . PHE A 1 97 ? 1.664 2.350 -4.230 1.00 91.19 97 PHE A N 1
ATOM 797 C CA . PHE A 1 97 ? 3.012 2.896 -4.361 1.00 91.19 97 PHE A CA 1
ATOM 798 C C . PHE A 1 97 ? 2.940 4.260 -5.067 1.00 91.19 97 PHE A C 1
ATOM 800 O O . PHE A 1 97 ? 2.772 4.296 -6.287 1.00 91.19 97 PHE A O 1
ATOM 807 N N . PRO A 1 98 ? 2.977 5.387 -4.335 1.00 89.81 98 PRO A N 1
ATOM 808 C CA . PRO A 1 98 ? 3.033 6.703 -4.956 1.00 89.81 98 PRO A CA 1
ATOM 809 C C . PRO A 1 98 ? 4.430 6.964 -5.529 1.00 89.81 98 PRO A C 1
ATOM 811 O O . PRO A 1 98 ? 5.433 6.628 -4.904 1.00 89.81 98 PRO A O 1
ATOM 814 N N . VAL A 1 99 ? 4.482 7.596 -6.699 1.00 89.62 99 VAL A N 1
ATOM 815 C CA . VAL A 1 99 ? 5.727 8.087 -7.302 1.00 89.62 99 VAL A CA 1
ATOM 816 C C . VAL A 1 99 ? 5.966 9.512 -6.814 1.00 89.62 99 VAL A C 1
ATOM 818 O O . VAL A 1 99 ? 5.091 10.366 -6.961 1.00 89.62 99 VAL A O 1
ATOM 821 N N . SER A 1 100 ? 7.128 9.763 -6.214 1.00 88.56 100 SER A N 1
ATOM 822 C CA . SER A 1 100 ? 7.560 11.093 -5.769 1.00 88.56 100 SER A CA 1
ATOM 823 C C . SER A 1 100 ? 8.588 11.697 -6.726 1.00 88.56 100 SER A C 1
ATOM 825 O O . SER A 1 100 ? 9.201 10.993 -7.523 1.00 88.56 100 SER A O 1
ATOM 827 N N . GLN A 1 101 ? 8.837 13.004 -6.595 1.00 87.88 101 GLN A N 1
ATOM 828 C CA . GLN A 1 101 ? 9.853 13.707 -7.388 1.00 87.88 101 GLN A CA 1
ATOM 829 C C . GLN A 1 101 ? 11.262 13.117 -7.211 1.00 87.88 101 GLN A C 1
ATOM 831 O O . GLN A 1 101 ? 12.052 13.112 -8.143 1.00 87.88 101 GLN A O 1
ATOM 836 N N . THR A 1 102 ? 11.573 12.581 -6.027 1.00 87.56 102 THR A N 1
ATOM 837 C CA . THR A 1 102 ? 12.867 11.940 -5.729 1.00 87.56 102 THR A CA 1
ATOM 838 C C . THR A 1 102 ? 13.071 10.610 -6.462 1.00 87.56 102 THR A C 1
ATOM 840 O O . THR A 1 102 ? 14.179 10.088 -6.483 1.00 87.56 102 THR A O 1
ATOM 843 N N . MET A 1 103 ? 12.004 10.045 -7.036 1.00 91.25 103 MET A N 1
ATOM 844 C CA . MET A 1 103 ? 12.057 8.840 -7.867 1.00 91.25 103 MET A CA 1
ATOM 845 C C . MET A 1 103 ? 12.223 9.166 -9.355 1.00 91.25 103 MET A C 1
ATOM 847 O O . MET A 1 103 ? 12.157 8.253 -10.178 1.00 91.25 103 MET A O 1
ATOM 851 N N . LEU A 1 104 ? 12.377 10.446 -9.706 1.00 91.88 104 LEU A N 1
ATOM 852 C CA . LEU A 1 104 ? 12.671 10.877 -11.065 1.00 91.88 104 LEU A CA 1
ATOM 853 C C . LEU A 1 104 ? 14.183 10.962 -11.287 1.00 91.88 104 LEU A C 1
ATOM 855 O O . LEU A 1 104 ? 14.963 11.047 -10.338 1.00 91.88 104 LEU A O 1
ATOM 859 N N . ASP A 1 105 ? 14.578 10.916 -12.550 1.00 89.94 105 ASP A N 1
ATOM 860 C CA . ASP A 1 105 ? 15.950 11.123 -12.990 1.00 89.94 105 ASP A CA 1
ATOM 861 C C . ASP A 1 105 ? 16.414 12.580 -12.789 1.00 89.94 105 ASP A C 1
ATOM 863 O O . ASP A 1 105 ? 15.649 13.458 -12.384 1.00 89.94 105 ASP A O 1
ATOM 867 N N . GLU A 1 106 ? 17.680 12.863 -13.107 1.00 87.19 106 GLU A N 1
ATOM 868 C CA . GLU A 1 106 ? 18.253 14.214 -12.992 1.00 87.19 106 GLU A CA 1
ATOM 869 C C . GLU A 1 106 ? 17.508 15.252 -13.848 1.00 87.19 106 GLU A C 1
ATOM 871 O O . GLU A 1 106 ? 17.479 16.436 -13.506 1.00 87.19 106 GLU A O 1
ATOM 876 N N . SER A 1 107 ? 16.879 14.818 -14.947 1.00 89.19 107 SER A N 1
ATOM 877 C CA . SER A 1 107 ? 16.078 15.689 -15.809 1.00 89.19 107 SER A CA 1
ATOM 878 C C . SER A 1 107 ? 14.689 16.001 -15.236 1.00 89.19 107 SER A C 1
ATOM 880 O O . SER A 1 107 ? 14.039 16.952 -15.683 1.00 89.19 107 SER A O 1
ATOM 882 N N . GLY A 1 108 ? 14.231 15.222 -14.248 1.00 88.06 108 GLY A N 1
ATOM 883 C CA . GLY A 1 108 ? 12.911 15.326 -13.632 1.00 88.06 108 GLY A CA 1
ATOM 884 C C . GLY A 1 108 ? 11.762 14.961 -14.573 1.00 88.06 108 GLY A C 1
ATOM 885 O O . GLY A 1 108 ? 10.615 15.310 -14.281 1.00 88.06 108 GLY A O 1
ATOM 886 N N . LYS A 1 109 ? 12.053 14.323 -15.712 1.00 89.00 109 LYS A N 1
ATOM 887 C CA . LYS A 1 109 ? 11.063 13.963 -16.741 1.00 89.00 109 LYS A CA 1
ATOM 888 C C . LYS A 1 109 ? 10.796 12.470 -16.783 1.00 89.00 109 LYS A C 1
ATOM 890 O O . LYS A 1 109 ? 9.664 12.076 -17.060 1.00 89.00 109 LYS A O 1
ATOM 895 N N . ASP A 1 110 ? 11.814 11.671 -16.487 1.00 93.06 110 ASP A N 1
ATOM 896 C CA . ASP A 1 110 ? 11.740 10.220 -16.508 1.00 93.06 110 ASP A CA 1
ATOM 897 C C . ASP A 1 110 ? 11.907 9.648 -15.099 1.00 93.06 110 ASP A C 1
ATOM 899 O O . ASP A 1 110 ? 12.312 10.327 -14.160 1.00 93.06 110 ASP A O 1
ATOM 903 N N . LEU A 1 111 ? 11.541 8.379 -14.930 1.00 93.69 111 LEU A N 1
ATOM 904 C CA . LEU A 1 111 ? 11.764 7.657 -13.680 1.00 93.69 111 LEU A CA 1
ATOM 905 C C . LEU A 1 111 ? 13.236 7.261 -13.550 1.00 93.69 111 LEU A C 1
ATOM 907 O O . LEU A 1 111 ? 13.867 6.869 -14.533 1.00 93.69 111 LEU A O 1
ATOM 911 N N . ASP A 1 112 ? 13.730 7.236 -12.314 1.00 94.62 112 ASP A N 1
ATOM 912 C CA . ASP A 1 112 ? 14.987 6.581 -11.968 1.00 94.62 112 ASP A CA 1
ATOM 913 C C . ASP A 1 112 ? 15.028 5.163 -12.585 1.00 94.62 112 ASP A C 1
ATOM 915 O O . ASP A 1 112 ? 14.049 4.408 -12.464 1.00 94.62 112 ASP A O 1
ATOM 919 N N . PRO A 1 113 ? 16.134 4.762 -13.243 1.00 94.56 113 PRO A N 1
ATOM 920 C CA . PRO A 1 113 ? 16.213 3.483 -13.945 1.00 94.56 113 PRO A CA 1
ATOM 921 C C . PRO A 1 113 ? 15.869 2.261 -13.080 1.00 94.56 113 PRO A C 1
ATOM 923 O O . PRO A 1 113 ? 15.278 1.299 -13.582 1.00 94.56 113 PRO A O 1
ATOM 926 N N . ALA A 1 114 ? 16.197 2.281 -11.783 1.00 93.94 114 ALA A N 1
ATOM 927 C CA . ALA A 1 114 ? 15.885 1.189 -10.865 1.00 93.94 114 ALA A CA 1
ATOM 928 C C . ALA A 1 114 ? 14.377 1.103 -10.576 1.00 93.94 114 ALA A C 1
ATOM 930 O O . ALA A 1 114 ? 13.808 0.003 -10.536 1.00 93.94 114 ALA A O 1
ATOM 931 N N . VAL A 1 115 ? 13.712 2.253 -10.428 1.00 95.00 115 VAL A N 1
ATOM 932 C CA . VAL A 1 115 ? 12.256 2.341 -10.234 1.00 95.00 115 VAL A CA 1
ATOM 933 C C . VAL A 1 115 ? 11.531 1.911 -11.508 1.00 95.00 115 VAL A C 1
ATOM 935 O O . VAL A 1 115 ? 10.648 1.051 -11.454 1.00 95.00 115 VAL A O 1
ATOM 938 N N . LEU A 1 116 ? 11.959 2.417 -12.669 1.00 95.62 116 LEU A N 1
ATOM 939 C CA . LEU A 1 116 ? 11.380 2.067 -13.966 1.00 95.62 116 LEU A CA 1
ATOM 940 C C . LEU A 1 116 ? 11.477 0.562 -14.251 1.00 95.62 116 LEU A C 1
ATOM 942 O O . LEU A 1 116 ? 10.484 -0.070 -14.622 1.00 95.62 116 LEU A O 1
ATOM 946 N N .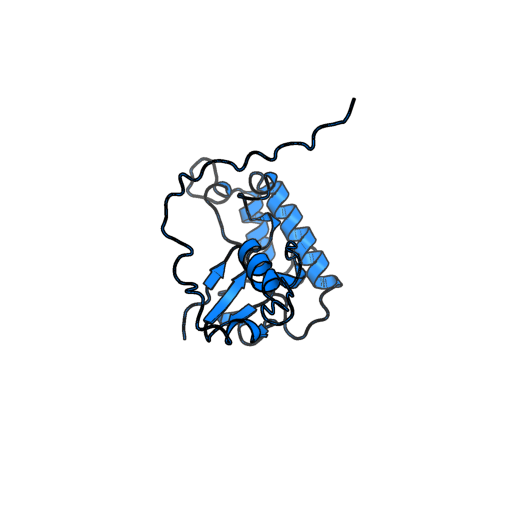 ALA A 1 117 ? 12.657 -0.032 -14.047 1.00 95.50 117 ALA A N 1
ATOM 947 C CA . ALA A 1 117 ? 12.862 -1.468 -14.228 1.00 95.50 117 ALA A CA 1
ATOM 948 C C . ALA A 1 117 ? 11.969 -2.295 -13.291 1.00 95.50 117 ALA A C 1
ATOM 950 O O . ALA A 1 117 ? 11.455 -3.347 -13.677 1.00 95.50 117 ALA A O 1
ATOM 951 N N . THR A 1 118 ? 11.750 -1.811 -12.068 1.00 95.69 118 THR A N 1
ATOM 952 C CA . THR A 1 118 ? 10.863 -2.457 -11.097 1.00 95.69 118 THR A CA 1
ATOM 953 C C . THR A 1 118 ? 9.406 -2.399 -11.537 1.00 95.69 118 THR A C 1
ATOM 955 O O . THR A 1 118 ? 8.721 -3.418 -11.494 1.00 95.69 118 THR A O 1
ATOM 958 N N . PHE A 1 119 ? 8.929 -1.254 -12.026 1.00 95.44 119 PHE A N 1
ATOM 959 C CA . PHE A 1 119 ? 7.554 -1.121 -12.513 1.00 95.44 119 PHE A CA 1
ATOM 960 C C . PHE A 1 119 ? 7.269 -1.994 -13.732 1.00 95.44 119 PHE A C 1
ATOM 962 O O . PHE A 1 119 ? 6.206 -2.608 -13.784 1.00 95.44 119 PHE A O 1
ATOM 969 N N . ARG A 1 120 ? 8.230 -2.132 -14.654 1.00 95.56 120 ARG A N 1
ATOM 970 C CA . ARG A 1 120 ? 8.116 -3.084 -15.771 1.00 95.56 120 ARG A CA 1
ATOM 971 C C . ARG A 1 120 ? 7.953 -4.520 -15.266 1.00 95.56 120 ARG A C 1
ATOM 973 O O . ARG A 1 120 ? 6.984 -5.176 -15.619 1.00 95.56 120 ARG A O 1
ATOM 980 N N . LYS A 1 121 ? 8.793 -4.959 -14.322 1.00 95.25 121 LYS A N 1
ATOM 981 C CA . LYS A 1 121 ? 8.665 -6.298 -13.713 1.00 95.25 121 LYS A CA 1
ATOM 982 C C . LYS A 1 121 ? 7.329 -6.511 -12.991 1.00 95.25 121 LYS A C 1
ATOM 984 O O . LYS A 1 121 ? 6.774 -7.605 -13.024 1.00 95.25 121 LYS A O 1
ATOM 989 N N . LEU A 1 122 ? 6.799 -5.477 -12.333 1.00 96.19 122 LEU A N 1
ATOM 990 C CA . LEU A 1 122 ? 5.475 -5.547 -11.707 1.00 96.19 122 LEU A CA 1
ATOM 991 C C . LEU A 1 122 ? 4.360 -5.726 -12.747 1.00 96.19 122 LEU A C 1
ATOM 993 O O . LEU A 1 122 ? 3.419 -6.480 -12.485 1.00 96.19 122 LEU A O 1
ATOM 997 N N . GLN A 1 123 ? 4.477 -5.055 -13.898 1.00 95.62 123 GLN A N 1
ATOM 998 C CA . GLN A 1 123 ? 3.551 -5.172 -15.031 1.00 95.62 123 GLN A CA 1
ATOM 999 C C . GLN A 1 123 ? 3.645 -6.539 -15.722 1.00 95.62 123 GLN A C 1
ATOM 1001 O O . GLN A 1 123 ? 2.614 -7.076 -16.115 1.00 95.62 123 GLN A O 1
ATOM 1006 N N . ASP A 1 124 ? 4.837 -7.141 -15.773 1.00 95.62 124 ASP A N 1
ATOM 1007 C CA . ASP A 1 124 ? 5.055 -8.502 -16.293 1.00 95.62 124 ASP A CA 1
ATOM 1008 C C . ASP A 1 124 ? 4.383 -9.591 -15.427 1.00 95.62 124 ASP A C 1
ATOM 1010 O O . ASP A 1 124 ? 4.288 -10.753 -15.821 1.00 95.62 124 ASP A O 1
ATOM 1014 N N . GLY A 1 125 ? 3.888 -9.227 -14.238 1.00 94.06 125 GLY A N 1
ATOM 1015 C CA . GLY A 1 125 ? 3.047 -10.081 -13.399 1.00 94.06 125 GLY A CA 1
ATOM 1016 C C . GLY A 1 125 ? 3.799 -10.928 -12.373 1.00 94.06 125 GLY A C 1
ATOM 1017 O O . GLY A 1 125 ? 3.182 -11.755 -11.690 1.00 94.06 125 GLY A O 1
ATOM 1018 N N . TYR A 1 126 ? 5.112 -10.731 -12.220 1.00 93.75 126 TYR A N 1
ATOM 1019 C CA . TYR A 1 126 ? 5.895 -11.403 -11.188 1.00 93.75 126 TYR A CA 1
ATOM 1020 C C . TYR A 1 126 ? 7.070 -10.558 -10.691 1.00 93.75 126 TYR A C 1
ATOM 1022 O O . TYR A 1 126 ? 7.970 -10.192 -11.446 1.00 93.75 126 TYR A O 1
ATOM 1030 N N . PHE A 1 127 ? 7.118 -10.312 -9.383 1.00 93.88 127 PHE A N 1
ATOM 1031 C CA . PHE A 1 127 ? 8.216 -9.584 -8.758 1.00 93.88 127 PHE A CA 1
ATOM 1032 C C . PHE A 1 127 ? 8.406 -10.012 -7.303 1.00 93.88 127 PHE A C 1
ATOM 1034 O O . PHE A 1 127 ? 7.443 -10.213 -6.567 1.00 93.88 127 PHE A O 1
ATOM 1041 N N . GLY A 1 128 ? 9.663 -10.157 -6.875 1.00 86.94 128 GLY A N 1
ATOM 1042 C CA . GLY A 1 128 ? 9.990 -10.462 -5.478 1.00 86.94 128 GLY A CA 1
ATOM 1043 C C . GLY A 1 128 ? 9.391 -11.762 -4.946 1.00 86.94 128 GLY A C 1
ATOM 1044 O O . GLY A 1 128 ? 9.007 -11.815 -3.787 1.00 86.94 128 GLY A O 1
ATOM 1045 N N . GLY A 1 129 ? 9.264 -12.797 -5.780 1.00 90.44 129 GLY A N 1
ATOM 1046 C CA . GLY A 1 129 ? 8.665 -14.067 -5.353 1.00 90.44 129 GLY A CA 1
ATOM 1047 C C . GLY A 1 129 ? 7.132 -14.071 -5.332 1.00 90.44 129 GLY A C 1
ATOM 1048 O O . GLY A 1 129 ? 6.534 -15.073 -4.950 1.00 90.44 129 GLY A O 1
ATOM 1049 N N . ALA A 1 130 ? 6.492 -12.970 -5.733 1.00 94.62 130 ALA A N 1
ATOM 1050 C CA . ALA A 1 130 ? 5.047 -12.803 -5.711 1.00 94.62 130 ALA A CA 1
ATOM 1051 C C . ALA A 1 130 ? 4.490 -12.624 -7.126 1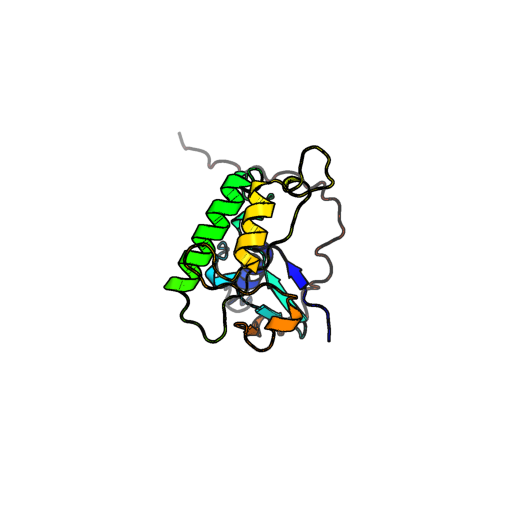.00 94.62 130 ALA A C 1
ATOM 1053 O O . ALA A 1 130 ? 5.062 -11.901 -7.942 1.00 94.62 130 ALA A O 1
ATOM 1054 N N . ARG A 1 131 ? 3.330 -13.233 -7.401 1.00 95.38 131 ARG A N 1
ATOM 1055 C CA . ARG A 1 131 ? 2.522 -12.869 -8.573 1.00 95.38 131 ARG A CA 1
ATOM 1056 C C . ARG A 1 131 ? 1.900 -11.500 -8.338 1.00 95.38 131 ARG A C 1
ATOM 1058 O O . ARG A 1 131 ? 1.273 -11.280 -7.301 1.00 95.38 131 ARG A O 1
ATOM 1065 N N . THR A 1 132 ? 2.058 -10.602 -9.296 1.00 95.94 132 THR A N 1
ATOM 1066 C CA . THR A 1 132 ? 1.616 -9.212 -9.193 1.00 95.94 132 THR A CA 1
ATOM 1067 C C . THR A 1 132 ? 0.569 -8.894 -10.247 1.00 95.94 132 THR A C 1
ATOM 1069 O O . THR A 1 132 ? 0.512 -9.504 -11.309 1.00 95.94 132 THR A O 1
ATOM 1072 N N . GLN A 1 133 ? -0.295 -7.936 -9.932 1.00 96.25 133 GLN A N 1
ATOM 1073 C CA . GLN A 1 133 ? -1.238 -7.360 -10.877 1.00 96.25 133 GLN A CA 1
ATOM 1074 C C . GLN A 1 133 ? -1.250 -5.852 -10.637 1.00 96.25 133 GLN A C 1
ATOM 1076 O O . GLN A 1 133 ? -1.485 -5.406 -9.514 1.00 96.25 133 GLN A O 1
ATOM 1081 N N . THR A 1 134 ? -0.968 -5.074 -11.677 1.00 96.00 134 THR A N 1
ATOM 1082 C CA . THR A 1 134 ? -0.973 -3.607 -11.633 1.00 96.00 134 THR A CA 1
ATOM 1083 C C . THR A 1 134 ? -2.236 -3.069 -12.293 1.00 96.00 134 THR A C 1
ATOM 1085 O O . THR A 1 134 ? -2.712 -3.641 -13.269 1.00 96.00 134 THR A O 1
ATOM 1088 N N . GLY A 1 135 ? -2.790 -1.976 -11.779 1.00 94.88 135 GLY A N 1
ATOM 1089 C CA . GLY A 1 135 ? -4.047 -1.413 -12.271 1.00 94.88 135 GLY A CA 1
ATOM 1090 C C . GLY A 1 135 ? -4.511 -0.244 -11.414 1.00 94.88 135 GLY A C 1
ATOM 1091 O O . GLY A 1 135 ? -3.806 0.172 -10.488 1.00 94.88 135 GLY A O 1
ATOM 1092 N N . ARG A 1 136 ? -5.697 0.296 -11.707 1.00 93.25 136 ARG A N 1
ATOM 1093 C CA . ARG A 1 136 ? -6.286 1.346 -10.871 1.00 93.25 136 ARG A CA 1
ATOM 1094 C C . ARG A 1 136 ? -6.837 0.705 -9.602 1.00 93.25 136 ARG A C 1
ATOM 1096 O O . ARG A 1 136 ? -7.375 -0.395 -9.636 1.00 93.25 136 ARG A O 1
ATOM 1103 N N . LEU A 1 137 ? -6.776 1.414 -8.473 1.00 92.56 137 LEU A N 1
ATOM 1104 C CA . LEU A 1 137 ? -7.314 0.898 -7.204 1.00 92.56 137 LEU A CA 1
ATOM 1105 C C . LEU A 1 137 ? -8.803 0.516 -7.296 1.00 92.56 137 LEU A C 1
ATOM 1107 O O . LEU A 1 137 ? -9.237 -0.409 -6.614 1.00 92.56 137 LEU A O 1
ATOM 1111 N N . SER A 1 138 ? -9.574 1.196 -8.153 1.00 93.06 138 SER A N 1
ATOM 1112 C CA . SER A 1 138 ? -10.976 0.868 -8.442 1.00 93.06 138 SER A CA 1
ATOM 1113 C C . SER A 1 138 ? -11.163 -0.555 -8.958 1.00 93.06 138 SER A C 1
ATOM 1115 O O . SER A 1 138 ? -12.143 -1.205 -8.604 1.00 93.06 138 SER A O 1
ATOM 1117 N N . ASP A 1 139 ? -10.213 -1.044 -9.750 1.00 94.31 139 ASP A N 1
ATOM 1118 C CA . ASP A 1 139 ? -10.305 -2.323 -10.453 1.00 94.31 139 ASP A CA 1
ATOM 1119 C C . ASP A 1 139 ? -10.135 -3.496 -9.475 1.00 94.31 139 ASP A C 1
ATOM 1121 O O . ASP A 1 139 ? -10.560 -4.619 -9.744 1.00 94.31 139 ASP A O 1
ATOM 1125 N N . PHE A 1 140 ? -9.549 -3.230 -8.304 1.00 95.31 140 PHE A N 1
ATOM 1126 C CA . PHE A 1 140 ? -9.265 -4.237 -7.287 1.00 95.31 140 PHE A CA 1
ATOM 1127 C C . PHE A 1 140 ? -10.303 -4.304 -6.164 1.00 95.31 140 PHE A C 1
ATOM 1129 O O . PHE A 1 140 ? -10.310 -5.283 -5.422 1.00 95.31 140 PHE A O 1
ATOM 1136 N N . LEU A 1 141 ? -11.229 -3.341 -6.068 1.00 93.56 141 LEU A N 1
ATOM 1137 C CA . LEU A 1 141 ? -12.185 -3.208 -4.955 1.00 93.56 141 LEU A CA 1
ATOM 1138 C C . LEU A 1 141 ? -12.929 -4.500 -4.583 1.00 93.56 141 LEU A C 1
ATOM 1140 O O . LEU A 1 141 ? -13.185 -4.744 -3.405 1.00 93.56 141 LEU A O 1
ATOM 1144 N N . THR A 1 142 ? -13.283 -5.317 -5.573 1.00 94.19 142 THR A N 1
ATOM 1145 C CA . THR A 1 142 ? -14.062 -6.552 -5.393 1.00 94.19 142 THR A CA 1
ATOM 1146 C C . THR A 1 142 ? -13.216 -7.753 -4.968 1.00 94.19 142 THR A C 1
ATOM 1148 O O . THR A 1 142 ? -13.757 -8.719 -4.438 1.00 94.19 142 THR A O 1
ATOM 1151 N N . THR A 1 143 ? -11.899 -7.713 -5.191 1.00 96.31 143 THR A N 1
ATOM 1152 C CA . THR A 1 143 ? -10.984 -8.838 -4.921 1.00 96.31 143 THR A CA 1
ATOM 1153 C C . THR A 1 143 ? -10.003 -8.557 -3.786 1.00 96.31 143 THR A C 1
ATOM 1155 O O . THR A 1 143 ? -9.459 -9.498 -3.202 1.00 96.31 143 THR A O 1
ATOM 1158 N N . SER A 1 144 ? -9.776 -7.285 -3.455 1.00 97.19 144 SER A N 1
ATOM 1159 C CA . SER A 1 144 ? -8.918 -6.838 -2.362 1.00 97.19 144 SER A CA 1
ATOM 1160 C C . SER A 1 144 ? -9.459 -7.239 -0.993 1.00 97.19 144 SER A C 1
ATOM 1162 O O . SER A 1 144 ? -10.663 -7.348 -0.764 1.00 97.19 144 SER A O 1
ATOM 1164 N N . CYS A 1 145 ? -8.552 -7.391 -0.031 1.00 97.81 145 CYS A N 1
ATOM 1165 C CA . CYS A 1 145 ? -8.934 -7.459 1.371 1.00 97.81 145 CYS A CA 1
ATOM 1166 C C . CYS A 1 145 ? -9.448 -6.097 1.846 1.00 97.81 145 CYS A C 1
ATOM 1168 O O . CYS A 1 145 ? -8.701 -5.114 1.897 1.00 97.81 145 CYS A O 1
ATOM 1170 N N . CYS A 1 146 ? -10.720 -6.066 2.231 1.00 96.69 146 CYS A N 1
ATOM 1171 C CA . CYS A 1 146 ? -11.407 -4.876 2.705 1.00 96.69 146 CYS A CA 1
ATOM 1172 C C . CYS A 1 146 ? -11.736 -5.017 4.193 1.00 96.69 146 CYS A C 1
ATOM 1174 O O . CYS A 1 146 ? -12.282 -6.031 4.626 1.00 96.69 146 CYS A O 1
ATOM 1176 N N . LYS A 1 147 ? -11.430 -3.991 4.992 1.00 96.62 147 LYS A N 1
ATOM 1177 C CA . LYS A 1 147 ? -11.758 -3.952 6.421 1.00 96.62 147 LYS A CA 1
ATOM 1178 C C . LYS A 1 147 ? -12.585 -2.721 6.761 1.00 96.62 147 LYS A C 1
ATOM 1180 O O . LYS A 1 147 ? -12.164 -1.591 6.537 1.00 96.62 147 LYS A O 1
ATOM 1185 N N . HIS A 1 148 ? -13.745 -2.935 7.362 1.00 96.12 148 HIS A N 1
ATOM 1186 C CA . HIS A 1 148 ? -14.567 -1.851 7.882 1.00 96.12 148 HIS A CA 1
ATOM 1187 C C . HIS A 1 148 ? -14.127 -1.472 9.306 1.00 96.12 148 HIS A C 1
ATOM 1189 O O . HIS A 1 148 ? -13.934 -2.348 10.151 1.00 96.12 148 HIS A O 1
ATOM 1195 N N . LEU A 1 149 ? -13.917 -0.177 9.567 1.00 95.38 149 LEU A N 1
ATOM 1196 C CA . LEU A 1 149 ? -13.500 0.344 10.877 1.00 95.38 149 LEU A CA 1
ATOM 1197 C C . LEU A 1 149 ? -14.676 1.015 11.599 1.00 95.38 149 LEU A C 1
ATOM 1199 O O . LEU A 1 149 ? -14.688 2.229 11.785 1.00 95.38 149 LEU A O 1
ATOM 1203 N N . SER A 1 150 ? -15.640 0.210 12.044 1.00 92.31 150 SER A N 1
ATOM 1204 C CA . SER A 1 150 ? -16.894 0.678 12.662 1.00 92.31 150 SER A CA 1
ATOM 1205 C C . SER A 1 150 ? -16.710 1.554 13.908 1.00 92.31 150 SER A C 1
ATOM 1207 O O . SER A 1 150 ? -17.506 2.449 14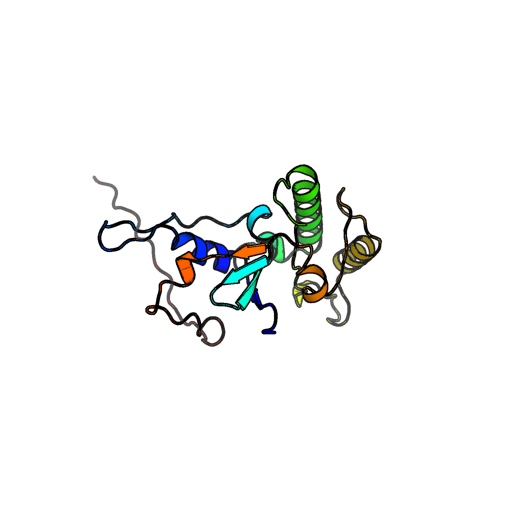.179 1.00 92.31 150 SER A O 1
ATOM 1209 N N . PHE A 1 151 ? -15.619 1.375 14.659 1.00 91.25 151 PHE A N 1
ATOM 1210 C CA . PHE A 1 151 ? -15.313 2.208 15.831 1.00 91.25 151 PHE A CA 1
ATOM 1211 C C . PHE A 1 151 ? -15.051 3.686 15.486 1.00 91.25 151 PHE A C 1
ATOM 1213 O O . PHE A 1 151 ? -15.042 4.532 16.377 1.00 91.25 151 PHE A O 1
ATOM 1220 N N . MET A 1 152 ? -14.834 4.011 14.209 1.00 89.50 152 MET A N 1
ATOM 1221 C CA . MET A 1 152 ? -14.701 5.388 13.730 1.00 89.50 152 MET A CA 1
ATOM 1222 C C . MET A 1 152 ? -16.045 6.027 13.358 1.00 89.50 152 MET A C 1
ATOM 1224 O O . MET A 1 152 ? -16.106 7.253 13.207 1.00 89.50 152 MET A O 1
ATOM 1228 N N . ASP A 1 153 ? -17.110 5.236 13.226 1.00 83.19 153 ASP A N 1
ATOM 1229 C CA . ASP A 1 153 ? -18.444 5.731 12.875 1.00 83.19 153 ASP A CA 1
ATOM 1230 C C . ASP A 1 153 ? -19.138 6.376 14.088 1.00 83.19 153 ASP A C 1
ATOM 1232 O O . ASP A 1 153 ? -19.892 7.333 13.942 1.00 83.19 153 ASP A O 1
ATOM 1236 N N . LEU A 1 154 ? -18.789 5.946 15.305 1.00 64.31 154 LEU A N 1
ATOM 1237 C CA . LEU A 1 154 ? -19.429 6.343 16.568 1.00 64.31 154 LEU A CA 1
ATOM 1238 C C . LEU A 1 154 ? -18.935 7.682 17.161 1.00 64.31 154 LEU A C 1
ATOM 1240 O O . LEU A 1 154 ? -18.883 7.846 18.377 1.00 64.31 154 LEU A O 1
ATOM 1244 N N . GLY A 1 155 ? -18.568 8.666 16.335 1.00 55.22 155 GLY A N 1
ATOM 1245 C CA . GLY A 1 155 ? -18.020 9.932 16.836 1.00 55.22 155 GLY A CA 1
ATOM 1246 C C . GLY A 1 155 ? -18.444 11.164 16.047 1.00 55.22 155 GLY A C 1
ATOM 1247 O O . GLY A 1 155 ? -17.771 11.526 15.081 1.00 55.22 155 GLY A O 1
ATOM 1248 N N . ALA A 1 156 ? -19.478 11.857 16.531 1.00 44.34 156 ALA A N 1
ATOM 1249 C CA . ALA A 1 156 ? -19.774 13.255 16.193 1.00 44.34 156 ALA A CA 1
ATOM 1250 C C . ALA A 1 156 ? -18.670 14.235 16.666 1.00 44.34 156 ALA A C 1
ATOM 1252 O O . ALA A 1 156 ? -18.623 15.379 16.236 1.00 44.34 156 ALA A O 1
ATOM 1253 N N . GLU A 1 157 ? -17.713 13.778 17.475 1.00 44.72 157 GLU A N 1
ATOM 1254 C CA . GLU A 1 157 ? -16.611 14.585 18.006 1.00 44.72 157 GLU A CA 1
ATOM 1255 C C . GLU A 1 157 ? -15.306 14.269 17.260 1.00 44.72 157 GLU A C 1
ATOM 1257 O O . GLU A 1 157 ? -14.489 13.445 17.680 1.00 44.72 157 GLU A O 1
ATOM 1262 N N . GLY A 1 158 ? -15.120 14.891 16.097 1.00 44.16 158 GLY A N 1
ATOM 1263 C CA . GLY A 1 158 ? -13.852 14.845 15.373 1.00 44.16 158 GLY A CA 1
ATOM 1264 C C . GLY A 1 158 ? -14.035 14.940 13.869 1.00 44.16 158 GLY A C 1
ATOM 1265 O O . GLY A 1 158 ? -14.149 13.922 13.180 1.00 44.16 158 GLY A O 1
ATOM 1266 N N . LYS A 1 159 ? -14.014 16.173 13.352 1.00 40.47 159 LYS A N 1
ATOM 1267 C CA . LYS A 1 159 ? -13.773 16.445 11.933 1.00 40.47 159 LYS A CA 1
ATOM 1268 C C . LYS A 1 159 ? -12.513 15.684 11.507 1.00 40.47 159 LYS A C 1
ATOM 1270 O O . LYS A 1 159 ? -11.423 15.962 11.993 1.00 40.47 159 LYS A O 1
ATOM 1275 N N . LEU A 1 160 ? -12.655 14.754 10.564 1.00 47.56 160 LEU A N 1
ATOM 1276 C CA . LEU A 1 160 ? -11.525 14.241 9.781 1.00 47.56 160 LEU A CA 1
ATOM 1277 C C . LEU A 1 160 ? -11.248 15.139 8.555 1.00 47.56 160 LEU A C 1
ATOM 1279 O O . LEU A 1 160 ? -10.590 14.720 7.609 1.00 47.56 160 LEU A O 1
ATOM 1283 N N . CYS A 1 161 ? -11.756 16.374 8.571 1.00 34.97 161 CYS A N 1
ATOM 1284 C CA . CYS A 1 161 ? -11.621 17.368 7.510 1.00 34.97 161 CYS A CA 1
ATOM 1285 C C . CYS A 1 161 ? -10.683 18.488 7.977 1.00 34.97 161 CYS A C 1
ATOM 1287 O O . CYS A 1 161 ? -11.139 19.578 8.296 1.00 34.97 161 CYS A O 1
ATOM 1289 N N . ALA A 1 162 ? -9.398 18.158 8.111 1.00 37.44 162 ALA A N 1
ATOM 1290 C CA . ALA A 1 162 ? -8.257 19.084 8.124 1.00 37.44 162 ALA A CA 1
ATOM 1291 C C . ALA A 1 162 ? -6.950 18.266 8.112 1.00 37.44 162 ALA A C 1
ATOM 1293 O O . ALA A 1 162 ? -6.063 18.460 8.932 1.00 37.44 162 ALA A O 1
ATOM 1294 N N . TRP A 1 163 ? -6.848 17.275 7.227 1.00 41.66 163 TRP A N 1
ATOM 1295 C CA . TRP A 1 163 ? -5.573 16.612 6.944 1.00 41.66 163 TRP A CA 1
ATOM 1296 C C . TRP A 1 163 ? -5.205 17.006 5.514 1.00 41.66 163 TRP A C 1
ATOM 1298 O O . TRP A 1 163 ? -5.516 16.276 4.579 1.00 41.66 163 TRP A O 1
ATOM 1308 N N . GLY A 1 164 ? -4.662 18.219 5.346 1.00 35.28 164 GLY A N 1
ATOM 1309 C CA . GLY A 1 164 ? -4.213 18.722 4.040 1.00 35.28 164 GLY A CA 1
ATOM 1310 C C . GLY A 1 164 ? -4.482 20.199 3.737 1.00 35.28 164 GLY A C 1
ATOM 1311 O O . GLY A 1 164 ? -4.944 20.491 2.646 1.00 35.28 164 GLY A O 1
ATOM 1312 N N . SER A 1 165 ? -4.225 21.121 4.668 1.00 33.56 165 SER A N 1
ATOM 1313 C CA . SER A 1 165 ? -3.996 22.549 4.365 1.00 33.56 165 SER A CA 1
ATOM 1314 C C . SER A 1 165 ? -3.620 23.269 5.661 1.00 33.56 165 SER A C 1
ATOM 1316 O O . SER A 1 165 ? -4.4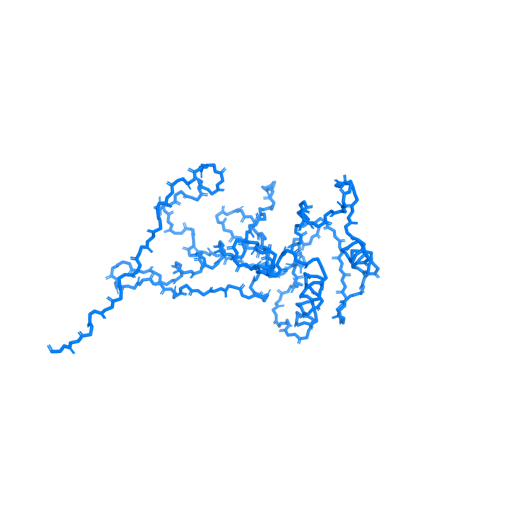90 23.567 6.477 1.00 33.56 165 SER A O 1
ATOM 1318 N N . GLY A 1 166 ? -2.329 23.488 5.891 1.00 26.73 166 GLY A N 1
ATOM 1319 C CA . GLY A 1 166 ? -1.861 24.170 7.093 1.00 26.73 166 GLY A CA 1
ATOM 1320 C C . GLY A 1 166 ? -0.356 24.056 7.251 1.00 26.73 166 GLY A C 1
ATOM 1321 O O . GLY A 1 166 ? 0.151 23.056 7.747 1.00 26.73 166 GLY A O 1
ATOM 1322 N N . SER A 1 167 ? 0.339 25.089 6.794 1.00 40.97 167 SER A N 1
ATOM 1323 C CA . SER A 1 167 ? 1.723 25.414 7.114 1.00 40.97 167 SER A CA 1
ATOM 1324 C C . SER A 1 167 ? 1.917 25.327 8.632 1.00 40.97 167 SER A C 1
ATOM 1326 O O . SER A 1 167 ? 1.344 26.122 9.371 1.00 40.97 167 SER A O 1
ATOM 1328 N N . HIS A 1 168 ? 2.681 24.350 9.117 1.00 35.34 168 HIS A N 1
ATOM 1329 C CA . HIS A 1 168 ? 2.978 24.234 10.542 1.00 35.34 168 HIS A CA 1
ATOM 1330 C C . HIS A 1 168 ? 4.359 24.812 10.839 1.00 35.34 168 HIS A C 1
ATOM 1332 O O . HIS A 1 168 ? 5.366 24.113 10.805 1.00 35.34 168 HIS A O 1
ATOM 1338 N N . SER A 1 169 ? 4.375 26.095 11.201 1.00 38.56 169 SER A N 1
ATOM 1339 C CA . SER A 1 169 ? 5.243 26.572 12.272 1.00 38.56 169 SER A CA 1
ATOM 1340 C C . SER A 1 169 ? 4.703 25.993 13.586 1.00 38.56 169 SER A C 1
ATOM 1342 O O . SER A 1 169 ? 3.707 26.473 14.127 1.00 38.56 169 SER A O 1
ATOM 1344 N N . GLY A 1 170 ? 5.308 24.911 14.063 1.00 31.64 170 GLY A N 1
ATOM 1345 C CA . GLY A 1 170 ? 5.037 24.326 15.373 1.00 31.64 170 GLY A CA 1
ATOM 1346 C C . GLY A 1 170 ? 6.370 23.987 16.018 1.00 31.64 170 GLY A C 1
ATOM 1347 O O . GLY A 1 170 ? 7.129 23.197 15.466 1.00 31.64 170 GLY A O 1
ATOM 1348 N N . GLN A 1 171 ? 6.675 24.656 17.127 1.00 27.70 171 GLN A N 1
ATOM 1349 C CA . GLN A 1 171 ? 7.934 24.526 17.856 1.00 27.70 171 GLN A CA 1
ATOM 1350 C C . GLN A 1 171 ? 8.182 23.080 18.331 1.00 27.70 171 GLN A C 1
ATOM 1352 O O . GLN A 1 171 ? 7.225 22.361 18.633 1.00 27.70 171 GLN A O 1
ATOM 1357 N N . PRO A 1 172 ? 9.453 22.648 18.419 1.00 29.31 172 PRO A N 1
ATOM 1358 C CA . PRO A 1 172 ? 9.804 21.325 18.916 1.00 29.31 172 PRO A CA 1
ATOM 1359 C C . PRO A 1 172 ? 9.501 21.193 20.413 1.00 29.31 172 PRO A C 1
ATOM 1361 O O . PRO A 1 172 ? 9.820 22.066 21.217 1.00 29.31 172 PRO A O 1
ATOM 1364 N N . ILE A 1 173 ? 8.898 20.061 20.780 1.00 31.92 173 ILE A N 1
ATOM 1365 C CA . ILE A 1 173 ? 8.753 19.610 22.166 1.00 31.92 173 ILE A CA 1
ATOM 1366 C C . ILE A 1 173 ? 10.154 19.233 22.663 1.00 31.92 173 ILE A C 1
ATOM 1368 O O . ILE A 1 173 ? 10.707 18.224 22.229 1.00 31.92 173 ILE A O 1
ATOM 1372 N N . ILE A 1 174 ? 10.732 20.047 23.550 1.00 30.83 174 ILE A N 1
ATOM 1373 C CA . ILE A 1 174 ? 11.931 19.674 24.306 1.00 30.83 174 ILE A CA 1
ATOM 1374 C C . ILE A 1 174 ? 11.496 18.630 25.336 1.00 30.83 174 ILE A C 1
ATOM 1376 O O . ILE A 1 174 ? 10.661 18.904 26.197 1.00 30.83 174 ILE A O 1
ATOM 1380 N N . VAL A 1 175 ? 12.032 17.416 25.220 1.00 32.47 175 VAL A N 1
ATOM 1381 C CA . VAL A 1 175 ? 11.930 16.405 26.273 1.00 32.47 175 VAL A CA 1
ATOM 1382 C C . VAL A 1 175 ? 12.948 16.795 27.337 1.00 32.47 175 VAL A C 1
ATOM 1384 O O . VAL A 1 175 ? 14.148 16.737 27.091 1.00 32.47 175 VAL A O 1
ATOM 1387 N N . GLN A 1 176 ? 12.466 17.255 28.487 1.00 30.31 176 GLN A N 1
ATOM 1388 C CA . GLN A 1 176 ? 13.296 17.485 29.665 1.00 30.31 176 GLN A CA 1
ATOM 1389 C C . GLN A 1 176 ? 13.707 16.113 30.218 1.00 30.31 176 GLN A C 1
ATOM 1391 O O . GLN A 1 176 ? 12.843 15.288 30.525 1.00 30.31 176 GLN A O 1
ATOM 1396 N N . GLU A 1 177 ? 15.011 15.841 30.266 1.00 34.22 177 GLU A N 1
ATOM 1397 C CA . GLU A 1 177 ? 15.549 14.659 30.942 1.00 34.22 177 GLU A CA 1
ATOM 1398 C C . GLU A 1 177 ? 15.183 14.708 32.436 1.00 34.22 177 GLU A C 1
ATOM 1400 O O . GLU A 1 177 ? 15.113 15.796 33.011 1.00 34.22 177 GLU A O 1
ATOM 1405 N N . PRO A 1 178 ? 14.899 13.561 33.077 1.00 36.78 178 PRO A N 1
ATOM 1406 C CA . PRO A 1 178 ? 14.639 13.533 34.508 1.00 36.78 178 PRO A CA 1
ATOM 1407 C C . PRO A 1 178 ? 15.929 13.850 35.273 1.00 36.78 178 PRO A C 1
ATOM 1409 O O . PRO A 1 178 ? 16.950 13.196 35.053 1.00 36.78 178 PRO A O 1
ATOM 1412 N N . ASP A 1 179 ? 15.861 14.829 36.178 1.00 43.19 179 ASP A N 1
ATOM 1413 C CA . ASP A 1 179 ? 16.944 15.180 37.099 1.00 43.19 179 ASP A CA 1
ATOM 1414 C C . ASP A 1 179 ? 17.489 13.922 37.797 1.00 43.19 179 ASP A C 1
ATOM 1416 O O . ASP A 1 179 ? 16.745 13.166 38.433 1.00 43.19 179 ASP A O 1
ATOM 1420 N N . GLN A 1 180 ? 18.799 13.685 37.677 1.00 36.38 180 GLN A N 1
ATOM 1421 C CA . GLN A 1 180 ? 19.486 12.697 38.504 1.00 36.38 180 GLN A CA 1
ATOM 1422 C C . GLN A 1 180 ? 19.714 13.277 39.908 1.00 36.38 180 GLN A C 1
ATOM 1424 O O . GLN A 1 180 ? 20.178 14.413 40.020 1.00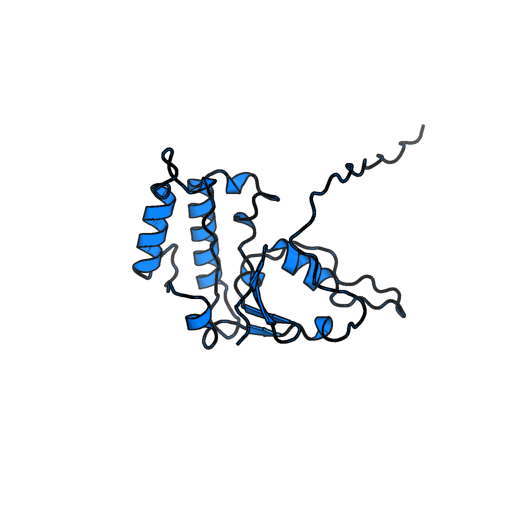 36.38 180 GLN A O 1
ATOM 1429 N N . PRO A 1 181 ? 19.424 12.522 40.980 1.00 46.03 181 PRO A N 1
ATOM 1430 C CA . PRO A 1 181 ? 19.645 12.993 42.339 1.00 46.03 181 PRO A CA 1
ATOM 1431 C C . PRO A 1 181 ? 21.133 12.920 42.716 1.00 46.03 181 PRO A C 1
ATOM 1433 O O . PRO A 1 181 ? 21.791 11.910 42.454 1.00 46.03 181 PRO A O 1
ATOM 1436 N N . VAL A 1 182 ? 21.624 13.963 43.390 1.00 47.56 182 VAL A N 1
ATOM 1437 C CA . VAL A 1 182 ? 22.763 13.901 44.323 1.00 47.56 182 VAL A CA 1
ATOM 1438 C C . VAL A 1 182 ? 22.243 14.281 45.699 1.00 47.56 182 VAL A C 1
ATOM 1440 O O . VAL A 1 182 ? 21.521 15.301 45.775 1.00 47.56 182 VAL A O 1
#

pLDDT: mean 83.88, std 20.8, range [26.73, 97.81]

Radius of gyration: 19.18 Å; chains: 1; bounding box: 42×43×61 Å

InterPro domains:
  IPR008734 Phosphorylase kinase alpha/beta subunit [PTHR10749] (2-159)

Organism: Aquarana catesbeiana (NCBI:txid8400)

Secondary structure (DSSP, 8-state):
-PPPEEE-HHHHHHHHHTTT-BTTTTB--SPP----HHHHSSEEEETTEEEEE--GGG-TTT-GGGG-HHHHHHHHHHHHHHHHHH--SSSB-----PPPGGGB-TTSSSB-HHHHHHHHHHHTTEETTEE-----HHHHTTTB-EEE-GGGTS-SS-----SS-----------PPPPPP-

Foldseek 3Di:
DDDAAEEEQQVVLVLQQCAPDDVVVPRSGDPRDGDALLRQQAWEQFPNHIYHYAHNCCPVVPHPLVLDLLSVLVVVLVSQLCCQVPPDAAFHGHHDDDDDQSQADPVSPHGDPSNVVSVVCLCVQDGNNHGHDDDDPVVRVVRGHYYYDVSNVPDPPDPPPPPDDDDDPDDDDDDDDDDDDD

Sequence (182 aa):
MSPIRVQPARILSHIYARLGRNKKMHLTGRPYRNMGVLGTSKLYSIRQNIFAFTPQFIDQQQFYLALDNRMIVEMLRTDLSYLCSRWRMTGRPTITFPVSQTMLDESGKDLDPAVLATFRKLQDGYFGGARTQTGRLSDFLTTSCCKHLSFMDLGAEGKLCAWGSGSHSGQPIIVQEPDQPV